Protein AF-A0A434LRA2-F1 (afdb_monomer)

Radius of gyration: 17.93 Å; Cα contacts (8 Å, |Δi|>4): 122; chains: 1; bounding box: 48×44×55 Å

Sequence (120 aa):
MKWARRTTSARDRPSIAAGVIPPLLPTLVDRVPQGPDWLHEIKWDGYRIGVYLDKGKVKILTRNLHDWTDKFPTIVAAVAELDATDAIIDGEAFVADEKGLSHFSSLQRALGRGGRRQDI

Solvent-accessible surface area (backbone atoms only — not comparable to full-atom values): 8088 Å² total; per-residue (Å²): 137,85,82,80,80,81,76,81,54,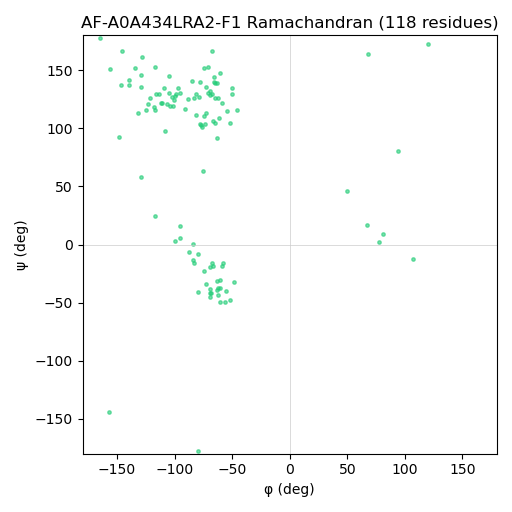88,83,74,55,77,77,66,57,92,88,61,77,83,81,86,76,83,79,90,67,99,64,86,84,80,62,92,93,57,85,90,77,86,85,77,43,57,47,55,30,40,40,37,34,53,82,70,43,71,44,30,25,38,82,86,65,50,80,44,41,89,78,37,58,69,58,46,54,59,58,62,69,46,101,58,58,61,48,79,45,80,47,71,52,60,37,63,49,100,84,67,48,56,37,48,70,53,35,48,58,76,70,42,87,80,82,75,87,81,79,132

Foldseek 3Di:
DDDDPPPDDPVNDDPCPPPHDQDDDDDDDPDDDDDPVDDDDDDAQAWKWKWKAAQLFIWIATNSGDTCCVLCVVVSVVVSPDPDRIDIDIDGDADADPVGHGDHVVNCVSSDPPDDPDDD

Mean predicted aligned error: 9.93 Å

Nearest PDB structures (foldseek):
  1vs0-assembly1_A  TM=8.190E-01  e=1.357E-05  Mycobacterium tuberculosis H37Rv
  6nhx-assembly1_A  TM=8.632E-01  e=5.110E-05  Mycobacterium tuberculosis
  1vs0-assembly2_B  TM=8.131E-01  e=6.176E-05  Mycobacterium tuberculosis H37Rv
  2hiv-assembly1_A  TM=9.155E-01  e=4.106E-04  Saccharolobus solfataricus
  3gde-assembly1_A  TM=8.393E-01  e=5.134E-03  Archaeoglobus fulgidus

Structure (mmCIF, N/CA/C/O backbone):
data_AF-A0A434LRA2-F1
#
_entry.id   AF-A0A434LRA2-F1
#
loop_
_atom_site.group_PDB
_atom_site.id
_atom_site.type_symbol
_atom_site.label_atom_id
_atom_site.label_alt_id
_atom_site.label_comp_id
_atom_site.label_asym_id
_atom_site.label_entity_id
_atom_site.label_seq_id
_atom_site.pdbx_PDB_ins_code
_atom_site.Cartn_x
_atom_site.Cartn_y
_atom_site.Cartn_z
_atom_site.occupancy
_atom_site.B_iso_or_equiv
_atom_site.auth_seq_id
_atom_site.auth_comp_id
_atom_site.auth_asym_id
_atom_site.auth_atom_id
_atom_site.pdbx_PDB_model_num
ATOM 1 N N . MET A 1 1 ? 30.861 -27.944 6.663 1.00 37.94 1 MET A N 1
ATOM 2 C CA . MET A 1 1 ? 29.867 -27.215 7.484 1.00 37.94 1 MET A CA 1
ATOM 3 C C . MET A 1 1 ? 28.500 -27.330 6.823 1.00 37.94 1 MET A C 1
ATOM 5 O O . MET A 1 1 ? 28.314 -26.787 5.743 1.00 37.94 1 MET A O 1
ATOM 9 N N . LYS A 1 2 ? 27.582 -28.119 7.397 1.00 30.31 2 LYS A N 1
ATOM 10 C CA . LYS A 1 2 ? 26.246 -28.368 6.830 1.00 30.31 2 LYS A CA 1
ATOM 11 C C . LYS A 1 2 ? 25.264 -27.336 7.390 1.00 30.31 2 LYS A C 1
ATOM 13 O O . LYS A 1 2 ? 25.031 -27.317 8.592 1.00 30.31 2 LYS A O 1
ATOM 18 N N . TRP A 1 3 ? 24.704 -26.489 6.532 1.00 32.94 3 TRP A N 1
ATOM 19 C CA . TRP A 1 3 ? 23.595 -25.608 6.896 1.00 32.94 3 TRP A CA 1
ATOM 20 C C . TRP A 1 3 ? 22.300 -26.422 6.833 1.00 32.94 3 TRP A C 1
ATOM 22 O O . TRP A 1 3 ? 21.882 -26.854 5.759 1.00 32.94 3 TRP A O 1
ATOM 32 N N . ALA A 1 4 ? 21.684 -26.683 7.985 1.00 37.81 4 ALA A N 1
ATOM 33 C CA . ALA A 1 4 ? 20.382 -27.331 8.044 1.00 37.81 4 ALA A CA 1
ATOM 34 C C . ALA A 1 4 ? 19.302 -26.338 7.584 1.00 37.81 4 ALA A C 1
ATOM 36 O O . ALA A 1 4 ? 19.039 -25.336 8.251 1.00 37.81 4 ALA A O 1
ATOM 37 N N . ARG A 1 5 ? 18.661 -26.615 6.441 1.00 47.91 5 ARG A N 1
ATOM 38 C CA . ARG A 1 5 ? 17.402 -25.961 6.069 1.00 47.91 5 ARG A CA 1
ATOM 39 C C . ARG A 1 5 ? 16.334 -26.410 7.064 1.00 47.91 5 ARG A C 1
ATOM 41 O O . ARG A 1 5 ? 15.870 -27.543 6.994 1.00 47.91 5 ARG A O 1
ATOM 48 N N . ARG A 1 6 ? 15.943 -25.524 7.982 1.00 41.09 6 ARG A N 1
ATOM 49 C CA . ARG A 1 6 ? 14.679 -25.670 8.711 1.00 41.09 6 ARG A CA 1
ATOM 50 C C . ARG A 1 6 ? 13.549 -25.548 7.694 1.00 41.09 6 ARG A C 1
ATOM 52 O O . ARG A 1 6 ? 13.270 -24.460 7.203 1.00 41.09 6 ARG A O 1
ATOM 59 N N . THR A 1 7 ? 12.936 -26.669 7.346 1.00 47.81 7 THR A N 1
ATOM 60 C CA . THR A 1 7 ? 11.650 -26.693 6.653 1.00 47.81 7 THR A CA 1
ATOM 61 C C . THR A 1 7 ? 10.572 -26.392 7.682 1.00 47.81 7 THR A C 1
ATOM 63 O O . THR A 1 7 ? 10.241 -27.251 8.497 1.00 47.81 7 THR A O 1
ATOM 66 N N . THR A 1 8 ? 10.063 -25.164 7.684 1.00 45.91 8 THR A N 1
ATOM 67 C CA . THR A 1 8 ? 8.879 -24.796 8.466 1.00 45.91 8 THR A CA 1
ATOM 68 C C . THR A 1 8 ? 7.717 -25.675 8.006 1.00 45.91 8 THR A C 1
ATOM 70 O O . THR A 1 8 ? 7.409 -25.704 6.811 1.00 45.91 8 THR A O 1
ATOM 73 N N . SER A 1 9 ? 7.114 -26.444 8.915 1.00 47.03 9 SER A N 1
ATOM 74 C CA . SER A 1 9 ? 6.004 -27.327 8.559 1.00 47.03 9 SER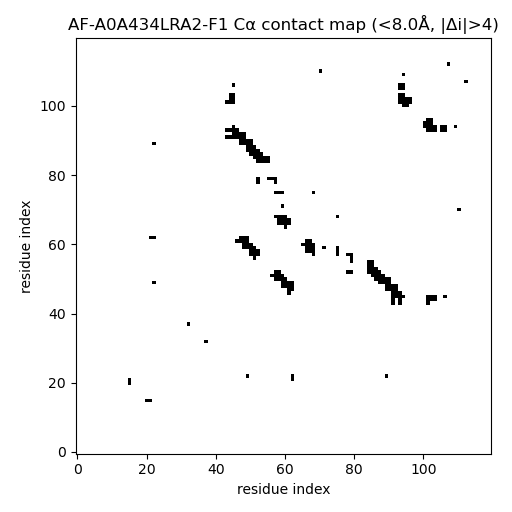 A CA 1
ATOM 75 C C . SER A 1 9 ? 4.755 -26.492 8.259 1.00 47.03 9 SER A C 1
ATOM 77 O O . SER A 1 9 ? 4.578 -25.403 8.806 1.00 47.03 9 SER A O 1
ATOM 79 N N . ALA A 1 10 ? 3.853 -26.996 7.413 1.00 50.47 10 ALA A N 1
ATOM 80 C CA . ALA A 1 10 ? 2.589 -26.317 7.106 1.00 50.47 10 ALA A CA 1
ATOM 81 C C . ALA A 1 10 ? 1.712 -26.051 8.353 1.00 50.47 10 ALA A C 1
ATOM 83 O O . ALA A 1 10 ? 0.812 -25.220 8.286 1.00 50.47 10 ALA A O 1
ATOM 84 N N . ARG A 1 11 ? 1.993 -26.723 9.482 1.00 46.34 11 ARG A N 1
ATOM 85 C CA . ARG A 1 11 ? 1.294 -26.565 10.767 1.00 46.34 11 ARG A CA 1
ATOM 86 C C . ARG A 1 11 ? 1.809 -25.399 11.619 1.00 46.34 11 ARG A C 1
ATOM 88 O O . ARG A 1 11 ? 1.117 -25.010 12.547 1.00 46.34 11 ARG A O 1
ATOM 95 N N . ASP A 1 12 ? 2.967 -24.825 11.288 1.00 45.09 12 ASP A N 1
ATOM 96 C CA . ASP A 1 12 ? 3.566 -23.697 12.026 1.00 45.09 12 ASP A CA 1
ATOM 97 C C . ASP A 1 12 ? 3.224 -22.329 11.411 1.00 45.09 12 ASP A C 1
ATOM 99 O O . ASP A 1 12 ? 3.760 -21.296 11.816 1.00 45.09 12 ASP A O 1
ATOM 103 N N . ARG A 1 13 ? 2.355 -22.298 10.393 1.00 47.06 13 ARG A N 1
ATOM 104 C CA . ARG A 1 13 ? 1.862 -21.042 9.827 1.00 47.06 13 ARG A CA 1
ATOM 105 C C . ARG A 1 13 ? 0.778 -20.491 10.753 1.00 47.06 13 ARG A C 1
ATOM 107 O O . ARG A 1 13 ? -0.173 -21.226 11.024 1.00 47.06 13 ARG A O 1
ATOM 114 N N . PRO A 1 14 ? 0.877 -19.227 11.211 1.00 41.97 14 PRO A N 1
ATOM 115 C CA . PRO A 1 14 ? -0.236 -18.586 11.896 1.00 41.97 14 PRO A CA 1
ATOM 116 C C . PRO A 1 14 ? -1.485 -18.763 11.036 1.00 41.97 14 PRO A C 1
ATOM 118 O O . PRO A 1 14 ? -1.409 -18.592 9.814 1.00 41.97 14 PRO A O 1
ATOM 121 N N . SER A 1 15 ? -2.608 -19.144 11.651 1.00 44.50 15 SER A N 1
ATOM 122 C CA . SER A 1 15 ? -3.875 -19.219 10.934 1.00 44.50 15 SER A CA 1
ATOM 123 C C . SER A 1 15 ? -4.111 -17.857 10.299 1.00 44.50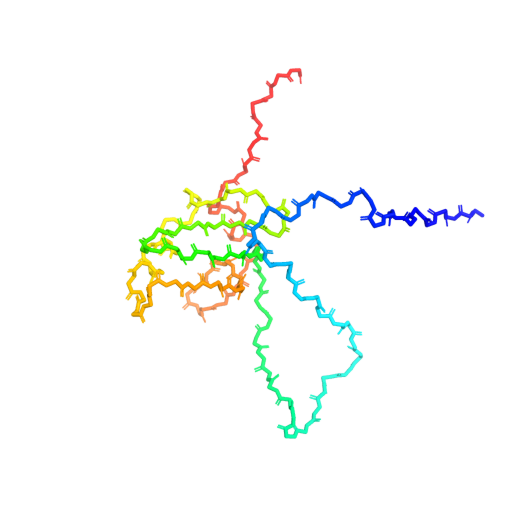 15 SER A C 1
ATOM 125 O O . SER A 1 15 ? -4.241 -16.857 11.007 1.00 44.50 15 SER A O 1
ATOM 127 N N . ILE A 1 16 ? -4.103 -17.821 8.971 1.00 51.88 16 ILE A N 1
ATOM 128 C CA . ILE A 1 16 ? -4.566 -16.689 8.184 1.00 51.88 16 ILE A CA 1
ATOM 129 C C . ILE A 1 16 ? -5.964 -16.383 8.725 1.00 51.88 16 ILE A C 1
ATOM 131 O O . ILE A 1 16 ? -6.871 -17.194 8.543 1.00 51.88 16 ILE A O 1
ATOM 135 N N . ALA A 1 17 ? -6.100 -15.316 9.520 1.00 56.81 17 ALA A N 1
ATOM 136 C CA . ALA A 1 17 ? -7.373 -14.950 10.129 1.00 56.81 17 ALA A CA 1
ATOM 137 C C . ALA A 1 17 ? -8.421 -14.941 9.011 1.00 56.81 17 ALA A C 1
ATOM 139 O O . ALA A 1 17 ? -8.127 -14.420 7.935 1.00 56.81 17 ALA A O 1
ATOM 140 N N . ALA A 1 18 ? -9.558 -15.613 9.212 1.00 59.44 18 ALA A N 1
ATOM 141 C CA . ALA A 1 18 ? -10.511 -15.900 8.142 1.00 59.44 18 ALA A CA 1
ATOM 142 C C . ALA A 1 18 ? -10.766 -14.646 7.279 1.00 59.44 18 ALA A C 1
ATOM 144 O O . ALA A 1 18 ? -11.228 -13.633 7.795 1.00 59.44 18 ALA A O 1
ATOM 145 N N . GLY A 1 19 ? -10.389 -14.705 5.996 1.00 76.75 19 GLY A N 1
ATOM 146 C CA . GLY A 1 19 ? -10.503 -13.591 5.043 1.00 76.75 19 GLY A CA 1
ATOM 147 C C . GLY A 1 19 ? -9.193 -12.889 4.653 1.00 76.75 19 GLY A C 1
ATOM 148 O O . GLY A 1 19 ? -9.180 -12.156 3.671 1.00 76.75 19 GLY A O 1
ATOM 149 N N . VAL A 1 20 ? -8.076 -13.128 5.347 1.00 84.44 20 VAL A N 1
ATOM 150 C CA . VAL A 1 20 ? -6.761 -12.608 4.928 1.00 84.44 20 VAL A CA 1
ATOM 151 C C . VAL A 1 20 ? -6.258 -13.386 3.703 1.00 84.44 20 VAL A C 1
ATOM 153 O O . VAL A 1 20 ? -6.321 -14.611 3.671 1.00 84.44 20 VAL A O 1
ATOM 156 N N . ILE A 1 21 ? -5.726 -12.696 2.692 1.00 87.56 21 ILE A N 1
ATOM 157 C CA . ILE A 1 21 ? -5.132 -13.336 1.507 1.00 87.56 21 ILE A CA 1
ATOM 158 C C . ILE A 1 21 ? -3.604 -13.202 1.592 1.00 87.56 21 ILE A C 1
ATOM 160 O O . ILE A 1 21 ? -3.097 -12.081 1.680 1.00 87.56 21 ILE A O 1
ATOM 164 N N . PRO A 1 22 ? -2.835 -14.310 1.594 1.00 86.19 22 PRO A N 1
ATOM 165 C CA . PRO A 1 22 ? -1.379 -14.235 1.561 1.00 86.19 22 PRO A CA 1
ATOM 166 C C . PRO A 1 22 ? -0.881 -13.584 0.261 1.00 86.19 22 PRO A C 1
ATOM 168 O O . PRO A 1 22 ? -1.382 -13.928 -0.811 1.00 86.19 22 PRO A O 1
ATOM 171 N N . PRO A 1 23 ? 0.146 -12.719 0.318 1.00 88.94 23 PRO A N 1
ATOM 172 C CA . PRO A 1 23 ? 0.672 -12.075 -0.877 1.00 88.94 23 PRO A CA 1
ATOM 173 C C . PRO A 1 23 ? 1.325 -13.086 -1.822 1.00 88.94 23 PRO A C 1
ATOM 175 O O . PRO A 1 23 ? 2.089 -13.961 -1.393 1.00 88.94 23 PRO A O 1
ATOM 178 N N . LEU A 1 24 ? 1.095 -12.912 -3.123 1.00 92.00 24 LEU A N 1
ATOM 179 C CA . LEU A 1 24 ? 1.806 -13.657 -4.160 1.00 92.00 24 LEU A CA 1
ATOM 180 C C . LEU A 1 24 ? 3.264 -13.191 -4.237 1.00 92.00 24 LEU A C 1
ATOM 182 O O . LEU A 1 24 ? 3.554 -11.994 -4.301 1.00 92.00 24 LEU A O 1
ATOM 186 N N . LEU A 1 25 ? 4.203 -14.135 -4.221 1.00 91.38 25 LEU A N 1
ATOM 187 C CA . LEU A 1 25 ? 5.629 -13.820 -4.249 1.00 91.38 25 LEU A CA 1
ATOM 188 C C . LEU A 1 25 ? 6.163 -13.876 -5.682 1.00 91.38 25 LEU A C 1
ATOM 190 O O . LEU A 1 25 ? 5.939 -14.880 -6.362 1.00 91.38 25 LEU A O 1
ATOM 194 N N . PRO A 1 26 ? 6.891 -12.840 -6.136 1.00 91.44 26 PRO A N 1
ATOM 195 C CA . PRO A 1 26 ? 7.510 -12.871 -7.449 1.00 91.44 26 PRO A CA 1
ATOM 196 C C . PRO A 1 26 ? 8.593 -13.951 -7.494 1.00 91.44 26 PRO A C 1
ATOM 198 O O . PRO A 1 26 ? 9.318 -14.174 -6.520 1.00 91.44 26 PRO A O 1
ATOM 201 N N . THR A 1 27 ? 8.718 -14.604 -8.647 1.00 93.12 27 THR A N 1
ATOM 202 C CA . THR A 1 27 ? 9.835 -15.512 -8.924 1.00 93.12 27 THR A CA 1
ATOM 203 C C . THR A 1 27 ? 10.978 -14.702 -9.519 1.00 93.12 27 THR A C 1
ATOM 205 O O . THR A 1 27 ? 10.783 -13.994 -10.505 1.00 93.12 27 THR A O 1
ATOM 208 N N . LEU A 1 28 ? 12.165 -14.787 -8.917 1.00 94.25 28 LEU A N 1
ATOM 209 C CA . LEU A 1 28 ? 13.357 -14.136 -9.456 1.00 94.25 28 LEU A CA 1
ATOM 210 C C . LEU A 1 28 ? 13.788 -14.844 -10.746 1.00 94.25 28 LEU A C 1
ATOM 212 O O . LEU A 1 28 ? 13.945 -16.064 -10.758 1.00 94.25 28 LEU A O 1
ATOM 216 N N . VAL A 1 29 ? 13.983 -14.069 -11.810 1.00 95.19 29 VAL A N 1
ATOM 217 C CA . VAL A 1 29 ? 14.394 -14.546 -13.135 1.00 95.19 29 VAL A CA 1
ATOM 218 C C . VAL A 1 29 ? 15.510 -13.663 -13.687 1.00 95.19 29 VAL A C 1
ATOM 220 O O . VAL A 1 29 ? 15.572 -12.476 -13.373 1.00 95.19 29 VAL A O 1
ATOM 223 N N . ASP A 1 30 ? 16.367 -14.228 -14.539 1.00 96.75 30 ASP A N 1
ATOM 224 C CA . ASP A 1 30 ? 17.511 -13.504 -15.117 1.00 96.75 30 ASP A CA 1
ATOM 225 C C . ASP A 1 30 ? 17.106 -12.496 -16.203 1.00 96.75 30 ASP A C 1
ATOM 227 O O . ASP A 1 30 ? 17.852 -11.569 -16.515 1.00 96.75 30 ASP A O 1
ATOM 231 N N . ARG A 1 31 ? 15.936 -12.689 -16.825 1.00 95.31 31 ARG A N 1
ATOM 232 C CA . ARG A 1 31 ? 15.416 -11.830 -17.895 1.00 95.31 31 ARG A CA 1
ATOM 233 C C . ARG A 1 31 ? 13.923 -11.600 -17.729 1.00 95.31 31 ARG A C 1
ATOM 235 O O . ARG A 1 31 ? 13.190 -12.525 -17.389 1.00 95.31 31 ARG A O 1
ATOM 242 N N . VAL A 1 32 ? 13.489 -10.375 -18.022 1.00 93.31 32 VAL A N 1
ATOM 243 C CA . VAL A 1 32 ? 12.074 -9.988 -17.987 1.00 93.31 32 VAL A CA 1
ATOM 244 C C . VAL A 1 32 ? 11.293 -10.820 -19.018 1.00 93.31 32 VAL A C 1
ATOM 246 O O . VAL A 1 32 ? 11.691 -10.837 -20.188 1.00 93.31 32 VAL A O 1
ATOM 249 N N . PRO A 1 33 ? 10.209 -11.512 -18.618 1.00 94.62 33 PRO A N 1
ATOM 250 C CA . PRO A 1 33 ? 9.350 -12.238 -19.547 1.00 94.62 33 PRO A CA 1
ATOM 251 C C . PRO A 1 33 ? 8.707 -11.310 -20.585 1.00 94.62 33 PRO A C 1
ATOM 253 O O . PRO A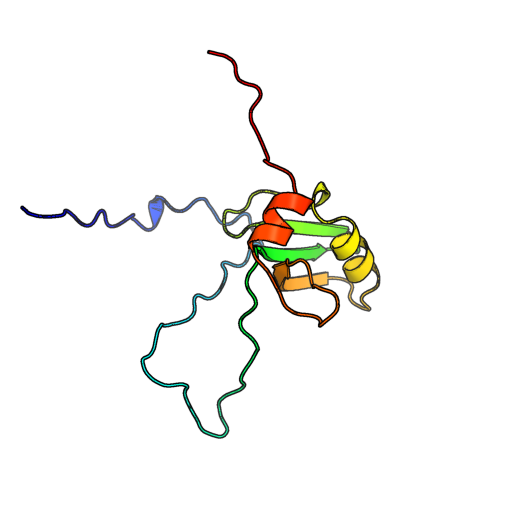 1 33 ? 8.411 -10.150 -20.296 1.00 94.62 33 PRO A O 1
ATOM 256 N N . GLN A 1 34 ? 8.492 -11.828 -21.793 1.00 95.56 34 GLN A N 1
ATOM 257 C CA . GLN A 1 34 ? 7.931 -11.091 -22.928 1.00 95.56 34 GLN A CA 1
ATOM 258 C C . GLN A 1 34 ? 6.757 -11.859 -23.541 1.00 95.56 34 GLN A C 1
ATOM 260 O O . GLN A 1 34 ? 6.649 -13.072 -23.364 1.00 95.56 34 GLN A O 1
ATOM 265 N N . GLY A 1 35 ? 5.921 -11.158 -24.308 1.00 96.69 35 GLY A N 1
ATOM 266 C CA . GLY A 1 35 ? 4.782 -11.731 -25.026 1.00 96.69 35 GLY A CA 1
ATOM 267 C C . GLY A 1 35 ? 3.444 -11.120 -24.602 1.00 96.69 35 GLY A C 1
ATOM 268 O O . GLY A 1 35 ? 3.406 -10.336 -23.656 1.00 96.69 35 GLY A O 1
ATOM 269 N N . PRO A 1 36 ? 2.352 -11.466 -25.303 1.00 97.06 36 PRO A N 1
ATOM 270 C CA . PRO A 1 36 ? 1.031 -10.872 -25.082 1.00 97.06 36 PRO A CA 1
ATOM 271 C C . PRO A 1 36 ? 0.396 -11.262 -23.739 1.00 97.06 36 PRO A C 1
ATOM 273 O O . PRO A 1 36 ? -0.493 -10.561 -23.269 1.00 97.06 36 PRO A O 1
ATOM 276 N N . ASP A 1 37 ? 0.866 -12.341 -23.111 1.00 97.06 37 ASP A N 1
ATOM 277 C CA . ASP A 1 37 ? 0.346 -12.830 -21.827 1.00 97.06 37 ASP A CA 1
ATOM 278 C C . ASP A 1 37 ? 0.965 -12.121 -20.609 1.00 97.06 37 ASP A C 1
ATOM 280 O O . ASP A 1 37 ? 0.653 -12.458 -19.466 1.00 97.06 37 ASP A O 1
ATOM 284 N N . TRP A 1 38 ? 1.873 -11.165 -20.832 1.00 95.94 38 TRP A N 1
ATOM 285 C CA . TRP A 1 38 ? 2.610 -10.483 -19.773 1.00 95.94 38 TRP A CA 1
ATOM 286 C C . TRP A 1 38 ? 2.238 -9.007 -19.686 1.00 95.94 38 TRP A C 1
ATOM 288 O O . TRP A 1 38 ? 2.323 -8.267 -20.664 1.00 95.94 38 TRP A O 1
ATOM 298 N N . LEU A 1 39 ? 1.907 -8.578 -18.471 1.00 96.62 39 LEU A N 1
ATOM 299 C CA . LEU A 1 39 ? 1.852 -7.174 -18.077 1.00 96.62 39 LEU A CA 1
ATOM 300 C C . LEU A 1 39 ? 3.076 -6.857 -17.211 1.00 96.62 39 LEU A C 1
ATOM 302 O O . LEU A 1 39 ? 3.532 -7.701 -16.434 1.00 96.62 39 LEU A O 1
ATOM 306 N N . HIS A 1 40 ? 3.606 -5.640 -17.340 1.00 94.62 40 HIS A N 1
ATOM 307 C CA . HIS A 1 40 ? 4.758 -5.171 -16.570 1.00 94.62 40 HIS A CA 1
ATOM 308 C C . HIS A 1 40 ? 4.355 -4.005 -15.677 1.00 94.62 40 HIS A C 1
ATOM 310 O O . HIS A 1 40 ? 3.797 -3.016 -16.144 1.00 94.62 40 HIS A O 1
ATOM 316 N N . GLU A 1 41 ? 4.699 -4.110 -14.399 1.00 93.81 41 GLU A N 1
ATOM 317 C CA . GLU A 1 41 ? 4.492 -3.061 -13.405 1.00 93.81 41 GLU A CA 1
ATOM 318 C C . GLU A 1 41 ? 5.835 -2.577 -12.854 1.00 93.81 41 GLU A C 1
ATOM 320 O O . GLU A 1 41 ? 6.827 -3.316 -12.824 1.00 93.81 41 GLU A O 1
ATOM 325 N N . ILE A 1 42 ? 5.874 -1.321 -12.404 1.00 91.31 42 ILE A N 1
ATOM 326 C CA . ILE A 1 42 ? 7.044 -0.775 -11.716 1.00 91.31 42 ILE A CA 1
ATOM 327 C C . ILE A 1 42 ? 7.191 -1.493 -10.376 1.00 91.31 42 ILE A C 1
ATOM 329 O O . ILE A 1 42 ? 6.264 -1.544 -9.569 1.00 91.31 42 ILE A O 1
ATOM 333 N N . LYS A 1 43 ? 8.395 -1.996 -10.103 1.00 91.00 43 LYS A N 1
ATOM 334 C CA . LYS A 1 43 ? 8.738 -2.473 -8.768 1.00 91.00 43 LYS A CA 1
ATOM 335 C C . LYS A 1 43 ? 9.034 -1.273 -7.865 1.00 91.00 43 LYS A C 1
ATOM 337 O O . LYS A 1 43 ? 10.126 -0.714 -7.921 1.00 91.00 43 LYS A O 1
ATOM 342 N N . TRP A 1 44 ? 8.088 -0.928 -7.002 1.00 93.25 44 TRP A N 1
ATOM 343 C CA . TRP A 1 44 ? 8.290 0.069 -5.952 1.00 93.25 44 TRP A CA 1
ATOM 344 C C . TRP A 1 44 ? 9.149 -0.484 -4.800 1.00 93.25 44 TRP A C 1
ATOM 346 O O . TRP A 1 44 ? 9.169 -1.692 -4.538 1.00 93.25 44 TRP A O 1
ATOM 356 N N . ASP A 1 45 ? 9.875 0.404 -4.118 1.00 89.94 45 ASP A N 1
ATOM 357 C CA . ASP A 1 45 ? 10.658 0.087 -2.919 1.00 89.94 45 ASP A CA 1
ATOM 358 C C . ASP A 1 45 ? 9.993 0.690 -1.670 1.00 89.94 45 ASP A C 1
ATOM 360 O O . ASP A 1 45 ? 10.177 1.871 -1.354 1.00 89.94 45 ASP A O 1
ATOM 364 N N . GLY A 1 46 ? 9.230 -0.125 -0.937 1.00 93.62 46 GLY A N 1
ATOM 365 C CA . GLY A 1 46 ? 8.473 0.306 0.234 1.00 93.62 46 GLY A CA 1
ATOM 366 C C . GLY A 1 46 ? 8.153 -0.828 1.211 1.00 93.62 46 GLY A C 1
ATOM 367 O O . GLY A 1 46 ? 8.974 -1.715 1.465 1.00 93.62 46 GLY A O 1
ATOM 368 N N . TYR A 1 47 ? 6.970 -0.758 1.822 1.00 94.56 47 TYR A N 1
ATOM 369 C CA . TYR A 1 47 ? 6.405 -1.852 2.604 1.00 94.56 47 TYR A CA 1
ATOM 370 C C . TYR A 1 47 ? 5.184 -2.427 1.898 1.00 94.56 47 TYR A C 1
ATOM 372 O O . TYR A 1 47 ? 4.184 -1.731 1.724 1.00 94.56 47 TYR A O 1
ATOM 380 N N . ARG A 1 48 ? 5.234 -3.725 1.590 1.00 94.75 48 ARG A N 1
ATOM 381 C CA . ARG A 1 48 ? 4.063 -4.450 1.099 1.00 94.75 48 ARG A CA 1
ATOM 382 C C . ARG A 1 48 ? 2.974 -4.514 2.160 1.00 94.75 48 ARG A C 1
ATOM 384 O O . ARG A 1 48 ? 3.214 -4.984 3.283 1.00 94.75 48 ARG A O 1
ATOM 391 N N . ILE A 1 49 ? 1.784 -4.077 1.778 1.00 96.44 49 ILE A N 1
ATOM 392 C CA . ILE A 1 49 ? 0.593 -4.031 2.615 1.00 96.44 49 ILE A CA 1
ATOM 393 C C . ILE A 1 49 ? -0.587 -4.694 1.901 1.00 96.44 49 ILE A C 1
ATOM 395 O O . ILE A 1 49 ? -0.725 -4.613 0.685 1.00 96.44 49 ILE A O 1
ATOM 399 N N . GLY A 1 50 ? -1.445 -5.344 2.680 1.00 96.75 50 GLY A N 1
ATOM 400 C CA . GLY A 1 50 ? -2.790 -5.713 2.263 1.00 96.75 50 GLY A CA 1
ATOM 401 C C . GLY A 1 50 ? -3.780 -4.709 2.840 1.00 96.75 50 GLY A C 1
ATOM 402 O O . GLY A 1 50 ? -3.811 -4.511 4.058 1.00 96.75 50 GLY A O 1
ATOM 403 N N . VAL A 1 51 ? -4.578 -4.086 1.984 1.00 97.12 51 VAL A N 1
ATOM 404 C CA . VAL A 1 51 ? -5.661 -3.180 2.361 1.00 97.12 51 VAL A CA 1
ATOM 405 C C . VAL A 1 51 ? -6.980 -3.926 2.233 1.00 97.12 51 VAL A C 1
ATOM 407 O O . VAL A 1 51 ? -7.283 -4.492 1.187 1.00 97.12 51 VAL A O 1
ATOM 410 N N . TYR A 1 52 ? -7.759 -3.920 3.303 1.00 95.50 52 TYR A N 1
ATOM 411 C CA . TYR A 1 52 ? -9.045 -4.591 3.403 1.00 95.50 52 TYR A CA 1
ATOM 412 C C . TYR A 1 52 ? -10.109 -3.526 3.625 1.00 95.50 52 TYR A C 1
ATOM 414 O O . TYR A 1 52 ? -10.081 -2.835 4.642 1.00 95.50 52 TYR A O 1
ATOM 422 N N . LEU A 1 53 ? -11.017 -3.389 2.669 1.00 94.75 53 LEU A N 1
ATOM 423 C CA . LEU A 1 53 ? -12.234 -2.603 2.777 1.00 94.75 53 LEU A CA 1
ATOM 424 C C . LEU A 1 53 ? -13.382 -3.583 3.038 1.00 94.75 53 LEU A C 1
ATOM 426 O O . LEU A 1 53 ? -13.611 -4.476 2.229 1.00 94.75 53 LEU A O 1
ATOM 430 N N . ASP A 1 54 ? -14.059 -3.443 4.173 1.00 92.50 54 ASP A N 1
ATOM 431 C CA . ASP A 1 54 ? -15.245 -4.230 4.540 1.00 92.50 54 ASP A CA 1
ATOM 432 C C . ASP A 1 54 ? -16.325 -3.265 5.020 1.00 92.50 54 ASP A C 1
ATOM 434 O O . ASP A 1 54 ? -16.161 -2.595 6.047 1.00 92.50 54 ASP A O 1
ATOM 438 N N . LYS A 1 55 ? -17.415 -3.148 4.259 1.00 89.19 55 LYS A N 1
ATOM 439 C CA . LYS A 1 55 ? -18.560 -2.272 4.565 1.00 89.19 55 LYS A CA 1
ATOM 440 C C . LYS A 1 55 ? -18.137 -0.840 4.909 1.00 89.19 55 LYS A C 1
ATOM 442 O O . LYS A 1 55 ? -18.577 -0.273 5.914 1.00 89.19 55 LYS A O 1
ATOM 447 N N . GLY A 1 56 ? -17.237 -0.272 4.109 1.00 83.56 56 GLY A N 1
ATOM 448 C CA . GLY A 1 56 ? -16.723 1.089 4.303 1.00 83.56 56 GLY A CA 1
ATOM 449 C C . GLY A 1 56 ? -15.663 1.241 5.404 1.00 83.56 56 GLY A C 1
ATOM 450 O O . GLY A 1 56 ? -15.208 2.354 5.660 1.00 83.56 56 GLY A O 1
ATOM 451 N N . LYS A 1 57 ? -15.249 0.158 6.076 1.00 90.62 57 LYS A N 1
ATOM 452 C CA . LYS A 1 57 ? -14.167 0.184 7.070 1.00 90.62 57 LYS A CA 1
ATOM 453 C C . LYS A 1 57 ? -12.872 -0.307 6.451 1.00 90.62 57 LYS A C 1
ATOM 455 O O . LYS A 1 57 ? -12.826 -1.402 5.898 1.00 90.62 57 LYS A O 1
ATOM 460 N N . VAL A 1 58 ? -11.815 0.484 6.602 1.00 95.81 58 VAL A N 1
ATOM 461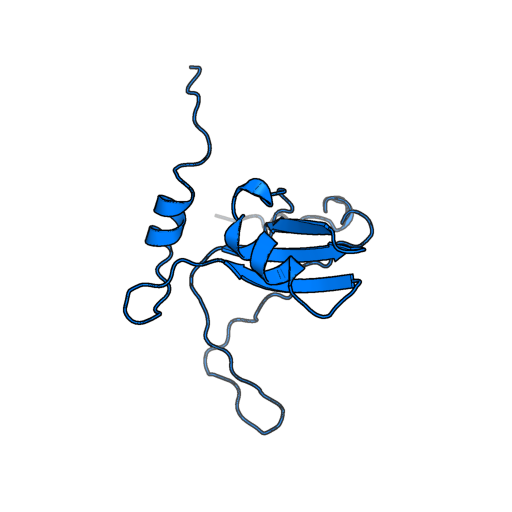 C CA . VAL A 1 58 ? -10.486 0.152 6.088 1.00 95.81 58 VAL A CA 1
ATOM 462 C C . VAL A 1 58 ? -9.629 -0.456 7.191 1.00 95.81 58 VAL A C 1
ATOM 464 O O . VAL A 1 58 ? -9.556 0.074 8.299 1.00 95.81 58 VAL A O 1
ATOM 467 N N . LYS A 1 59 ? -8.934 -1.542 6.862 1.00 95.75 59 LYS A N 1
ATOM 468 C CA . LYS A 1 59 ? -7.872 -2.140 7.669 1.00 95.75 59 LYS A CA 1
ATOM 469 C C . LYS A 1 59 ? -6.636 -2.358 6.811 1.00 95.75 59 LYS A C 1
ATOM 471 O O . LYS A 1 59 ? -6.737 -2.875 5.702 1.00 95.75 59 LYS A O 1
ATOM 476 N N . ILE A 1 60 ? -5.463 -2.008 7.329 1.00 96.69 60 ILE A N 1
ATOM 477 C CA . ILE A 1 60 ? -4.191 -2.177 6.622 1.00 96.69 60 ILE A CA 1
ATOM 478 C C . ILE A 1 60 ? -3.305 -3.136 7.405 1.00 96.69 60 ILE A C 1
ATOM 480 O O . ILE A 1 60 ? -2.914 -2.870 8.542 1.00 96.69 60 ILE A O 1
ATOM 484 N N . LEU A 1 61 ? -2.966 -4.258 6.777 1.00 94.88 61 LEU A N 1
ATOM 485 C CA . LEU A 1 61 ? -2.090 -5.276 7.339 1.00 94.88 61 LEU A CA 1
ATOM 486 C C . LEU A 1 61 ? -0.748 -5.274 6.614 1.00 94.88 61 LEU A C 1
ATOM 488 O O . LEU A 1 61 ? -0.685 -5.286 5.389 1.00 94.88 61 LEU A O 1
ATOM 492 N N . THR A 1 62 ? 0.347 -5.326 7.366 1.00 93.19 62 THR A N 1
ATOM 493 C CA . THR A 1 62 ? 1.671 -5.602 6.786 1.00 93.19 62 THR A CA 1
ATOM 494 C C . THR A 1 62 ? 1.750 -7.035 6.254 1.00 93.19 62 THR A C 1
ATOM 496 O O . THR A 1 62 ? 0.955 -7.896 6.634 1.00 93.19 62 THR A O 1
ATOM 499 N N . ARG A 1 63 ? 2.784 -7.349 5.462 1.00 89.69 63 ARG A N 1
ATOM 500 C CA . ARG A 1 63 ? 3.101 -8.731 5.041 1.00 89.69 63 ARG A CA 1
ATOM 501 C C . ARG A 1 63 ? 3.110 -9.761 6.185 1.00 89.69 63 ARG A C 1
ATOM 503 O O . ARG A 1 63 ? 2.769 -10.917 5.957 1.00 89.69 63 ARG A O 1
ATOM 510 N N . ASN A 1 64 ? 3.501 -9.351 7.395 1.00 88.94 64 ASN A N 1
ATOM 511 C CA . ASN A 1 64 ? 3.544 -10.209 8.587 1.00 88.94 64 ASN A CA 1
ATOM 512 C C . ASN A 1 64 ? 2.276 -10.095 9.455 1.00 88.94 64 ASN A C 1
ATOM 514 O O . ASN A 1 64 ? 2.284 -10.516 10.607 1.00 88.94 64 ASN A O 1
ATOM 518 N N . LEU A 1 65 ? 1.199 -9.529 8.906 1.00 90.38 65 LEU A N 1
ATOM 519 C CA . LEU A 1 65 ? -0.128 -9.396 9.514 1.00 90.38 65 LEU A CA 1
ATOM 520 C C . LEU A 1 65 ? -0.212 -8.465 10.732 1.00 90.38 65 LEU A C 1
ATOM 522 O O . LEU A 1 65 ? -1.204 -8.490 11.455 1.00 90.38 65 LEU A O 1
ATOM 526 N N . HIS A 1 66 ? 0.783 -7.598 10.942 1.00 91.38 66 HIS A N 1
ATOM 527 C CA . HIS A 1 66 ? 0.629 -6.489 11.887 1.00 91.38 66 HIS A CA 1
ATOM 528 C C . HIS A 1 66 ? -0.372 -5.471 11.345 1.00 91.38 66 HIS A C 1
ATOM 530 O O . HIS A 1 66 ? -0.237 -5.049 10.194 1.00 91.38 66 HIS A O 1
ATOM 536 N N . ASP A 1 67 ? -1.317 -5.063 12.188 1.00 93.69 67 ASP A N 1
ATOM 537 C CA . ASP A 1 67 ? -2.257 -3.986 11.893 1.00 93.69 67 ASP A CA 1
ATOM 538 C C . ASP A 1 67 ? -1.551 -2.632 11.980 1.00 93.69 67 ASP A C 1
ATOM 540 O O . ASP A 1 67 ? -1.124 -2.207 13.055 1.00 93.69 67 ASP A O 1
ATOM 544 N N . TRP A 1 68 ? -1.382 -1.994 10.826 1.00 95.56 68 TRP A N 1
ATOM 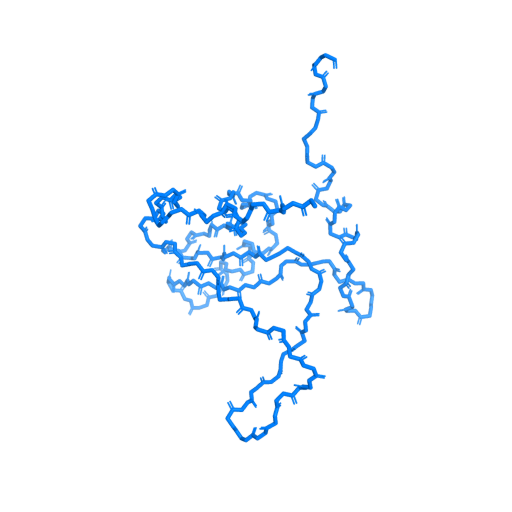545 C CA . TRP A 1 68 ? -0.740 -0.692 10.659 1.00 95.56 68 TRP A CA 1
ATOM 546 C C . TRP A 1 68 ? -1.724 0.349 10.114 1.00 95.56 68 TRP A C 1
ATOM 548 O O . TRP A 1 68 ? -1.302 1.338 9.523 1.00 95.56 68 TRP A O 1
ATOM 558 N N . THR A 1 69 ? -3.028 0.163 10.330 1.00 96.00 69 THR A N 1
ATOM 559 C CA . THR A 1 69 ? -4.068 1.098 9.867 1.00 96.00 69 THR A CA 1
ATOM 560 C C . THR A 1 69 ? -3.770 2.537 10.309 1.00 96.00 69 THR A C 1
ATOM 562 O O . THR A 1 69 ? -3.691 3.435 9.473 1.00 96.00 69 THR A O 1
ATOM 565 N N . ASP A 1 70 ? -3.433 2.740 11.586 1.00 95.50 70 ASP A N 1
ATOM 566 C CA . ASP A 1 70 ? -3.112 4.066 12.147 1.00 95.50 70 ASP A CA 1
ATOM 567 C C . ASP A 1 70 ? -1.810 4.679 11.603 1.00 95.50 70 ASP A C 1
ATOM 569 O O . ASP A 1 70 ? -1.548 5.871 11.772 1.00 95.50 70 ASP A O 1
ATOM 573 N N . LYS A 1 71 ? -0.951 3.872 10.969 1.00 94.31 71 LYS A N 1
ATOM 574 C CA . LYS A 1 71 ? 0.309 4.335 10.373 1.00 94.31 71 LYS A CA 1
ATOM 575 C C . LYS A 1 71 ? 0.123 4.917 8.975 1.00 94.31 71 LYS A C 1
ATOM 577 O O . LYS A 1 71 ? 1.019 5.615 8.507 1.00 94.31 71 LYS A O 1
ATOM 582 N N . PHE A 1 72 ? -1.013 4.660 8.327 1.00 95.88 72 PHE A N 1
ATOM 583 C CA . PHE A 1 72 ? -1.280 5.085 6.953 1.00 95.88 72 PHE A CA 1
ATOM 584 C C . PHE A 1 72 ? -2.623 5.822 6.813 1.00 95.88 72 PHE A C 1
ATOM 586 O O . PHE A 1 72 ? -3.462 5.420 6.002 1.00 95.88 72 PHE A O 1
ATOM 593 N N . PRO A 1 73 ? -2.842 6.930 7.548 1.00 95.50 73 PRO A N 1
ATOM 594 C CA . PRO A 1 73 ? -4.116 7.652 7.520 1.00 95.50 73 PRO A CA 1
ATOM 595 C C . PRO A 1 73 ? -4.479 8.185 6.125 1.00 95.50 73 PRO A C 1
ATOM 597 O O . PRO A 1 73 ? -5.653 8.239 5.774 1.00 95.50 73 PRO A O 1
ATOM 600 N N . THR A 1 74 ? -3.485 8.529 5.300 1.00 95.69 74 THR A N 1
ATOM 601 C CA . THR A 1 74 ? -3.704 8.986 3.918 1.00 95.69 74 THR A CA 1
ATOM 602 C C . THR A 1 74 ? -4.204 7.868 3.003 1.00 95.69 74 THR A C 1
ATOM 604 O O . THR A 1 74 ? -5.078 8.107 2.177 1.00 95.69 74 THR A O 1
ATOM 607 N N . ILE A 1 75 ? -3.697 6.642 3.174 1.00 96.88 75 ILE A N 1
ATOM 608 C CA . ILE A 1 75 ? -4.167 5.465 2.428 1.00 96.88 75 ILE A CA 1
ATOM 609 C C . ILE A 1 75 ? -5.581 5.098 2.881 1.00 96.88 75 ILE A C 1
ATOM 611 O O . ILE A 1 75 ? -6.430 4.816 2.045 1.00 96.88 75 ILE A O 1
ATOM 615 N N . VAL A 1 76 ? -5.855 5.153 4.189 1.00 97.19 76 VAL A N 1
ATOM 616 C CA . VAL A 1 76 ? -7.201 4.923 4.739 1.00 97.19 76 VAL A CA 1
ATOM 617 C C . VAL A 1 76 ? -8.222 5.872 4.115 1.00 97.19 76 VAL A C 1
ATOM 619 O O . VAL A 1 76 ? -9.254 5.408 3.639 1.00 97.19 76 VAL A O 1
ATOM 622 N N . ALA A 1 77 ? -7.921 7.173 4.075 1.00 96.25 77 ALA A N 1
ATOM 623 C CA . ALA A 1 77 ? -8.799 8.168 3.465 1.00 96.25 77 ALA A CA 1
ATOM 624 C C . ALA A 1 77 ? -9.041 7.885 1.974 1.00 96.25 77 ALA A C 1
ATOM 626 O O . ALA A 1 77 ? -10.190 7.805 1.557 1.00 96.25 77 ALA A O 1
ATOM 627 N N . ALA A 1 78 ? -7.981 7.642 1.197 1.00 96.56 78 ALA A N 1
ATOM 628 C CA . ALA A 1 78 ? -8.103 7.373 -0.236 1.00 96.56 78 ALA A CA 1
ATOM 629 C C . ALA A 1 78 ? -8.904 6.094 -0.544 1.00 96.56 78 ALA A C 1
ATOM 631 O O . ALA A 1 78 ? -9.673 6.047 -1.497 1.00 96.56 78 ALA A O 1
ATOM 632 N N . VAL A 1 79 ? -8.745 5.044 0.265 1.00 96.50 79 VAL A N 1
ATOM 633 C CA . VAL A 1 79 ? -9.471 3.777 0.079 1.00 96.50 79 VAL A CA 1
ATOM 634 C C . VAL A 1 79 ? -10.944 3.924 0.455 1.00 96.50 79 VAL A C 1
ATOM 636 O O . VAL A 1 79 ? -11.793 3.309 -0.183 1.00 96.50 79 VAL A O 1
ATOM 639 N N . ALA A 1 80 ? -11.262 4.747 1.457 1.00 91.50 80 ALA A N 1
ATOM 640 C CA . ALA A 1 80 ? -12.642 5.029 1.847 1.00 91.50 80 ALA A CA 1
ATOM 641 C C . ALA A 1 80 ? -13.435 5.801 0.772 1.00 91.50 80 ALA A C 1
ATOM 643 O O . ALA A 1 80 ? -14.662 5.791 0.809 1.00 91.50 80 ALA A O 1
ATOM 644 N N . GLU A 1 81 ? -12.752 6.450 -0.176 1.00 94.06 81 GLU A N 1
ATOM 645 C CA . GLU A 1 81 ? -13.359 7.151 -1.317 1.00 94.06 81 GLU A CA 1
ATOM 646 C C . GLU A 1 81 ? -13.603 6.245 -2.536 1.00 94.06 81 GLU A C 1
ATOM 648 O O . GLU A 1 81 ? -14.207 6.686 -3.515 1.00 94.06 81 GLU A O 1
ATOM 653 N N . LEU A 1 82 ? -13.143 4.989 -2.511 1.00 94.62 82 LEU A N 1
ATOM 654 C CA . LEU A 1 82 ? -13.386 4.053 -3.607 1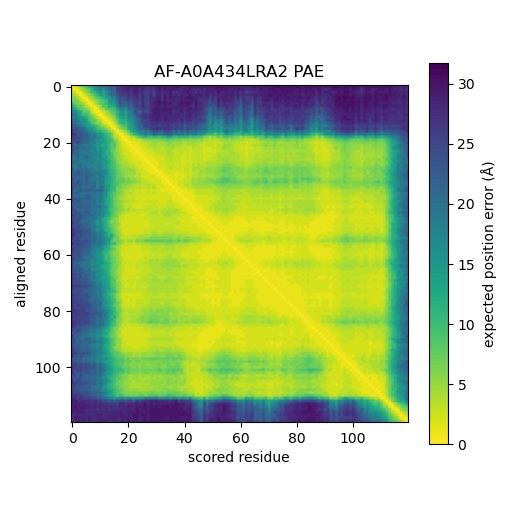.00 94.62 82 LEU A CA 1
ATOM 655 C C . LEU A 1 82 ? -14.881 3.740 -3.731 1.00 94.62 82 LEU A C 1
ATOM 657 O O . LEU A 1 82 ? -15.557 3.480 -2.736 1.00 94.62 82 LEU A O 1
ATOM 661 N N . ASP A 1 83 ? -15.374 3.671 -4.970 1.00 94.75 83 ASP A N 1
ATOM 662 C CA . ASP A 1 83 ? -16.731 3.205 -5.287 1.00 94.75 83 ASP A CA 1
ATOM 663 C C . ASP A 1 83 ? -16.819 1.671 -5.177 1.00 94.75 83 ASP A C 1
ATOM 665 O O . ASP A 1 83 ? -16.978 0.937 -6.153 1.00 94.75 83 ASP A O 1
ATOM 669 N N . ALA A 1 84 ? -16.601 1.169 -3.963 1.00 92.25 84 ALA A N 1
ATOM 670 C CA . ALA A 1 84 ? -16.633 -0.241 -3.614 1.00 92.25 84 ALA A CA 1
ATOM 671 C C . ALA A 1 84 ? -17.168 -0.409 -2.188 1.00 92.25 84 ALA A C 1
ATOM 673 O O . ALA A 1 84 ? -16.795 0.320 -1.273 1.00 92.25 84 ALA A O 1
ATOM 674 N N . THR A 1 85 ? -18.036 -1.400 -1.978 1.00 88.31 85 THR A N 1
ATOM 675 C CA . THR A 1 85 ? -18.500 -1.747 -0.621 1.00 88.31 85 THR A CA 1
ATOM 676 C C . THR A 1 85 ? -17.461 -2.586 0.118 1.00 88.31 85 THR A C 1
ATOM 678 O O . THR A 1 85 ? -17.198 -2.337 1.295 1.00 88.31 85 THR A O 1
ATOM 681 N N . ASP A 1 86 ? -16.850 -3.534 -0.597 1.00 93.12 86 ASP A N 1
ATOM 682 C CA . ASP A 1 86 ? -15.866 -4.477 -0.078 1.00 93.12 86 ASP A CA 1
ATOM 683 C C . ASP A 1 86 ? -14.739 -4.669 -1.103 1.00 93.12 86 ASP A C 1
ATOM 685 O O . ASP A 1 86 ? -14.995 -4.798 -2.303 1.00 93.12 86 ASP A O 1
ATOM 689 N N . ALA A 1 87 ? -13.488 -4.698 -0.645 1.00 94.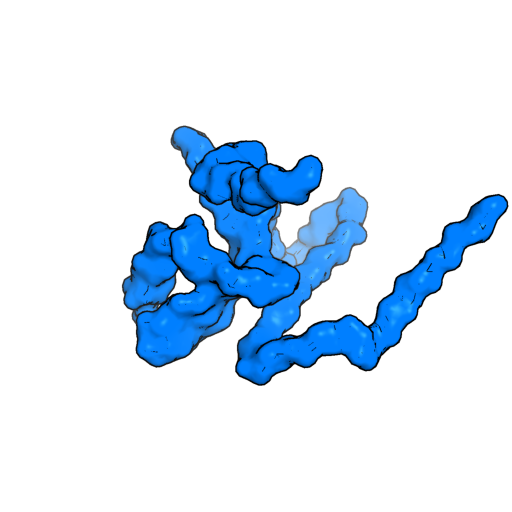06 87 ALA A N 1
ATOM 690 C CA . ALA A 1 87 ? -12.321 -4.926 -1.493 1.00 94.06 87 ALA A CA 1
ATOM 691 C C . ALA A 1 87 ? -11.133 -5.480 -0.694 1.00 94.06 87 ALA A C 1
ATOM 693 O O . ALA A 1 87 ? -10.949 -5.170 0.483 1.00 94.06 87 ALA A O 1
ATOM 694 N N . ILE A 1 88 ? -10.280 -6.260 -1.362 1.00 94.75 88 ILE A N 1
ATOM 695 C CA . ILE A 1 88 ? -8.955 -6.638 -0.858 1.00 94.75 88 ILE A CA 1
ATOM 696 C C . ILE A 1 88 ? -7.936 -6.198 -1.903 1.00 94.75 88 ILE A C 1
ATOM 698 O O . ILE A 1 88 ? -8.003 -6.630 -3.053 1.00 94.75 88 ILE A O 1
ATOM 702 N N . ILE A 1 89 ? -7.004 -5.338 -1.504 1.00 95.62 89 ILE A N 1
ATOM 703 C CA . ILE A 1 89 ? -6.003 -4.733 -2.383 1.00 95.62 89 ILE A CA 1
ATOM 704 C C . ILE A 1 89 ? -4.618 -5.105 -1.858 1.00 95.62 89 ILE A C 1
ATOM 706 O O . ILE A 1 89 ? -4.303 -4.877 -0.691 1.00 95.62 89 ILE A O 1
ATOM 710 N N . ASP A 1 90 ? -3.787 -5.675 -2.723 1.00 95.44 90 ASP A N 1
ATOM 711 C CA . ASP A 1 90 ? -2.369 -5.925 -2.462 1.00 95.44 90 ASP A CA 1
ATOM 712 C C . ASP A 1 90 ? -1.557 -4.805 -3.111 1.00 95.44 90 ASP A C 1
ATOM 714 O O . ASP A 1 90 ? -1.770 -4.481 -4.279 1.00 95.44 90 ASP A O 1
ATOM 718 N N . GLY A 1 91 ? -0.658 -4.183 -2.357 1.00 94.94 91 GLY A N 1
ATOM 719 C CA . GLY A 1 91 ? 0.088 -3.037 -2.856 1.00 94.94 91 GLY A CA 1
ATOM 720 C C . GLY A 1 91 ? 1.305 -2.692 -2.016 1.00 94.94 91 GLY A C 1
ATOM 721 O O . GLY A 1 91 ? 1.586 -3.298 -0.981 1.00 94.94 91 GLY A O 1
ATOM 722 N N . GLU A 1 92 ? 2.034 -1.681 -2.477 1.00 96.00 92 GLU A N 1
ATOM 723 C CA . GLU A 1 92 ? 3.233 -1.182 -1.817 1.00 96.00 92 GLU A CA 1
ATOM 724 C C . GLU A 1 92 ? 2.967 0.217 -1.253 1.00 96.00 92 GLU A C 1
ATOM 726 O O . GLU A 1 92 ? 2.649 1.145 -1.996 1.00 96.00 92 GLU A O 1
ATOM 731 N N . ALA A 1 93 ? 3.128 0.395 0.059 1.00 95.62 93 ALA A N 1
ATOM 732 C CA . ALA A 1 93 ? 3.172 1.722 0.661 1.00 95.62 93 ALA A CA 1
ATOM 733 C C . ALA A 1 93 ? 4.587 2.291 0.530 1.00 95.62 93 ALA A C 1
ATOM 735 O O . ALA A 1 93 ? 5.549 1.667 0.983 1.00 95.62 93 ALA A O 1
ATOM 736 N N . PHE A 1 94 ? 4.722 3.487 -0.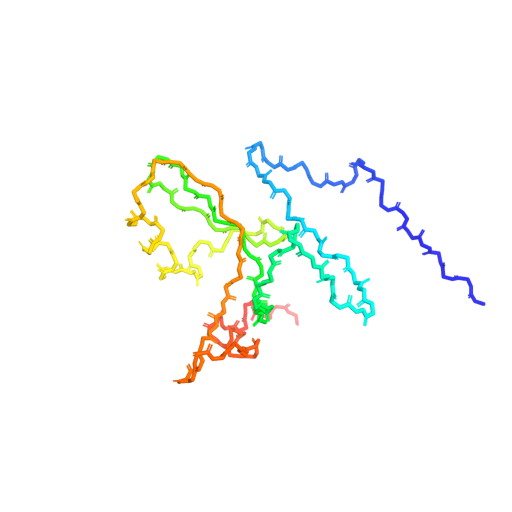040 1.00 94.56 94 PHE A N 1
ATOM 737 C CA . PHE A 1 94 ? 6.001 4.181 -0.175 1.00 94.56 94 PHE A CA 1
ATOM 738 C C . PHE A 1 94 ? 5.838 5.699 -0.049 1.00 94.56 94 PHE A C 1
ATOM 740 O O . PHE A 1 94 ? 4.733 6.235 -0.086 1.00 94.56 94 PHE A O 1
ATOM 747 N N . VAL A 1 95 ? 6.966 6.388 0.122 1.00 92.12 95 VAL A N 1
ATOM 748 C CA . VAL A 1 95 ? 7.040 7.852 0.062 1.00 92.12 95 VAL A CA 1
ATOM 749 C C . VAL A 1 95 ? 7.666 8.224 -1.272 1.00 92.12 95 VAL A C 1
ATOM 751 O O . VAL A 1 95 ? 8.801 7.821 -1.545 1.00 92.12 95 VAL A O 1
ATOM 754 N N . ALA A 1 96 ? 6.917 8.963 -2.084 1.00 90.56 96 ALA A N 1
ATOM 755 C CA . ALA A 1 96 ? 7.396 9.531 -3.334 1.00 90.56 96 ALA A CA 1
ATOM 756 C C . ALA A 1 96 ? 8.255 10.776 -3.065 1.00 90.56 96 ALA A C 1
ATOM 758 O O . ALA A 1 96 ? 7.925 11.584 -2.193 1.00 90.56 96 ALA A O 1
ATOM 759 N N . ASP A 1 97 ? 9.351 10.935 -3.805 1.00 89.12 97 ASP A N 1
ATOM 760 C CA . ASP A 1 97 ? 10.053 12.217 -3.899 1.00 89.12 97 ASP A CA 1
ATOM 761 C C . ASP A 1 97 ? 9.358 13.175 -4.888 1.00 89.12 97 ASP A C 1
ATOM 763 O O . ASP A 1 97 ? 8.327 12.853 -5.478 1.00 89.12 97 ASP A O 1
ATOM 767 N N . GLU A 1 98 ? 9.931 14.363 -5.094 1.00 92.25 98 GLU A N 1
ATOM 768 C CA . GLU A 1 98 ? 9.403 15.383 -6.018 1.00 92.25 98 GLU A CA 1
ATOM 769 C C . GLU A 1 98 ? 9.292 14.904 -7.476 1.00 92.25 98 GLU A C 1
ATOM 771 O O . GLU A 1 98 ? 8.570 15.500 -8.273 1.00 92.25 98 GLU A O 1
ATOM 776 N N . LYS A 1 99 ? 10.000 13.828 -7.840 1.00 91.69 99 LYS A N 1
ATOM 777 C CA . LYS A 1 99 ? 9.970 13.207 -9.169 1.00 91.69 99 LYS A CA 1
ATOM 778 C C . LYS A 1 99 ? 9.077 11.964 -9.214 1.00 91.69 99 LYS A C 1
ATOM 780 O O . LYS A 1 99 ? 9.017 11.309 -10.251 1.00 91.69 99 LYS A O 1
ATOM 785 N N . GLY A 1 100 ? 8.405 11.624 -8.115 1.00 87.38 100 GLY A N 1
ATOM 786 C CA . GLY A 1 100 ? 7.560 10.439 -8.008 1.00 87.38 100 GLY A CA 1
ATOM 787 C C . GLY A 1 100 ? 8.317 9.137 -7.727 1.00 87.38 100 GLY A C 1
ATOM 788 O O . GLY A 1 100 ? 7.716 8.069 -7.805 1.00 87.38 100 GLY A O 1
ATOM 789 N N . LEU A 1 101 ? 9.618 9.179 -7.416 1.00 88.56 101 LEU A N 1
ATOM 790 C CA . LEU A 1 101 ? 10.414 7.969 -7.185 1.00 88.56 101 LEU A CA 1
ATOM 791 C C . LEU A 1 101 ? 10.285 7.479 -5.739 1.00 88.56 101 LEU A C 1
ATOM 793 O O . LEU A 1 101 ? 10.292 8.268 -4.792 1.00 88.56 101 LEU A O 1
ATOM 797 N N . SER A 1 102 ? 10.205 6.157 -5.566 1.00 89.19 102 SER A N 1
ATOM 798 C CA . SER A 1 102 ? 10.162 5.527 -4.246 1.00 89.19 102 SER A CA 1
ATOM 799 C C . SER A 1 102 ? 11.558 5.390 -3.648 1.00 89.19 102 SER A C 1
ATOM 801 O O . SER A 1 102 ? 12.444 4.803 -4.268 1.00 89.19 102 SER A O 1
ATOM 803 N N . HIS A 1 103 ? 11.725 5.834 -2.401 1.00 87.12 103 HIS A N 1
ATOM 804 C CA . HIS A 1 103 ? 12.944 5.599 -1.625 1.00 87.12 103 HIS A CA 1
ATOM 805 C C . HIS A 1 103 ? 12.605 4.923 -0.300 1.00 87.12 103 HIS A C 1
ATOM 807 O O . HIS A 1 103 ? 12.001 5.538 0.582 1.00 87.12 103 HIS A O 1
ATOM 813 N N . PHE A 1 104 ? 13.072 3.688 -0.106 1.00 87.94 104 PHE A N 1
ATOM 814 C CA . PHE A 1 104 ? 12.782 2.915 1.109 1.00 87.94 104 PHE A CA 1
ATOM 815 C C . PHE A 1 104 ? 13.173 3.655 2.403 1.00 87.94 104 PHE A C 1
ATOM 817 O O . PHE A 1 104 ? 12.428 3.670 3.383 1.00 87.94 104 PHE A O 1
ATOM 824 N N . SER A 1 105 ? 14.318 4.350 2.396 1.00 87.69 105 SER A N 1
ATOM 825 C CA . SER A 1 105 ? 14.781 5.116 3.562 1.00 87.69 105 SER A CA 1
ATOM 826 C C . SER A 1 105 ? 13.839 6.267 3.941 1.00 87.69 105 SER A C 1
ATOM 828 O O . SER A 1 105 ? 13.719 6.602 5.121 1.00 87.69 105 SER A O 1
ATOM 830 N N . SER A 1 106 ? 13.152 6.867 2.963 1.00 88.19 106 SER A N 1
ATOM 831 C CA . SER A 1 106 ? 12.182 7.941 3.194 1.00 88.19 106 SER A CA 1
ATOM 832 C C . SER A 1 106 ? 10.954 7.419 3.928 1.00 88.19 106 SER A C 1
ATOM 834 O O . SER A 1 106 ? 10.519 8.040 4.896 1.00 88.19 106 SER A O 1
ATOM 836 N N . LEU A 1 107 ? 10.468 6.234 3.556 1.00 88.81 107 LEU A N 1
ATOM 837 C CA . LEU A 1 107 ? 9.367 5.570 4.252 1.00 88.81 107 LEU A CA 1
ATOM 838 C C . LEU A 1 107 ? 9.728 5.229 5.704 1.00 88.81 107 LEU A C 1
ATOM 840 O O . LEU A 1 107 ? 8.946 5.494 6.615 1.00 88.81 107 LEU A O 1
ATOM 844 N N . GLN A 1 108 ? 10.934 4.704 5.946 1.00 88.94 108 GLN A N 1
ATOM 845 C CA . GLN A 1 108 ? 11.404 4.421 7.307 1.00 88.94 108 GLN A CA 1
ATOM 846 C C . GLN A 1 108 ? 11.468 5.678 8.186 1.00 88.94 108 GLN A C 1
ATOM 848 O O . GLN A 1 108 ? 11.162 5.609 9.376 1.00 88.94 108 GLN A O 1
ATOM 853 N N . ARG A 1 109 ? 11.858 6.828 7.619 1.00 89.25 109 ARG A N 1
ATOM 854 C CA . ARG A 1 109 ? 11.852 8.110 8.341 1.00 89.25 109 ARG A CA 1
ATOM 855 C C . ARG A 1 109 ? 10.430 8.590 8.625 1.00 89.25 109 ARG A C 1
ATOM 857 O O . ARG A 1 109 ? 10.160 8.977 9.756 1.00 89.25 109 ARG A O 1
ATOM 864 N N . ALA A 1 110 ? 9.537 8.524 7.638 1.00 86.06 110 ALA A N 1
ATOM 865 C CA . ALA A 1 110 ? 8.151 8.978 7.763 1.00 86.06 110 ALA A CA 1
ATOM 866 C C . ALA A 1 110 ? 7.358 8.185 8.814 1.00 86.06 110 ALA A C 1
ATOM 868 O O . ALA A 1 110 ? 6.601 8.760 9.589 1.00 86.06 110 ALA A O 1
ATOM 869 N N . LEU A 1 111 ? 7.580 6.872 8.891 1.00 85.25 111 LEU A N 1
ATOM 870 C CA . LEU A 1 111 ? 6.934 6.006 9.883 1.00 85.25 111 LEU A CA 1
ATOM 871 C C . LEU A 1 111 ? 7.586 6.083 11.277 1.00 85.25 111 LEU A C 1
ATOM 873 O O . LEU A 1 111 ? 7.051 5.529 12.244 1.00 85.25 111 LEU A O 1
ATOM 877 N N . GLY A 1 112 ? 8.724 6.778 11.380 1.00 75.06 112 GLY A N 1
ATOM 878 C CA . GLY A 1 112 ? 9.593 6.802 12.549 1.00 75.06 112 GLY A CA 1
ATOM 879 C C . GLY A 1 112 ? 10.281 5.454 12.794 1.00 75.06 112 GLY A C 1
ATOM 880 O O . GLY A 1 112 ? 9.865 4.402 12.306 1.00 75.06 112 GLY A O 1
ATOM 881 N N . ARG A 1 113 ? 11.337 5.446 13.619 1.00 57.22 113 ARG A N 1
ATOM 882 C CA . ARG A 1 113 ? 11.814 4.196 14.236 1.00 57.22 113 ARG A CA 1
ATOM 883 C C . ARG A 1 113 ? 10.704 3.666 15.148 1.00 57.22 113 ARG A C 1
ATOM 885 O O . ARG A 1 113 ? 10.617 4.057 16.308 1.00 57.22 113 ARG A O 1
ATOM 892 N N . GLY A 1 114 ? 9.834 2.806 14.633 1.00 44.91 114 GLY A N 1
ATOM 893 C CA . GLY A 1 114 ? 8.845 2.112 15.446 1.00 44.91 114 GLY A CA 1
ATOM 894 C C . GLY A 1 114 ? 9.531 1.241 16.503 1.00 44.91 114 GLY A C 1
ATOM 895 O O . GLY A 1 114 ? 10.116 0.219 16.164 1.00 44.91 114 GLY A O 1
ATOM 896 N N . GLY A 1 115 ? 9.438 1.644 17.774 1.00 40.25 115 GLY A N 1
ATOM 897 C CA . GLY A 1 115 ? 9.575 0.754 18.931 1.00 40.25 115 GLY A CA 1
ATOM 898 C C . GLY A 1 115 ? 10.963 0.644 19.566 1.00 40.25 115 GLY A C 1
ATOM 899 O O . GLY A 1 115 ? 11.651 -0.360 19.407 1.00 40.25 115 GLY A O 1
ATOM 900 N N . ARG A 1 116 ? 11.335 1.614 20.407 1.00 33.19 116 ARG A N 1
ATOM 901 C CA . ARG A 1 116 ? 12.180 1.320 21.574 1.00 33.19 116 ARG A CA 1
ATOM 902 C C . ARG A 1 116 ? 11.842 2.267 22.726 1.00 33.19 116 ARG A C 1
ATOM 904 O O . ARG A 1 116 ? 12.416 3.343 22.842 1.00 33.19 116 ARG A O 1
ATOM 911 N N . ARG A 1 117 ? 10.923 1.835 23.596 1.00 38.94 117 ARG A N 1
ATOM 912 C CA . ARG A 1 117 ? 11.094 2.077 25.031 1.00 38.94 117 ARG A CA 1
ATOM 913 C C . ARG A 1 117 ? 12.204 1.107 25.437 1.00 38.94 117 ARG A C 1
ATOM 915 O O . ARG A 1 117 ? 12.018 -0.103 25.355 1.00 38.94 117 ARG A O 1
ATOM 922 N N . GLN A 1 118 ? 13.406 1.641 25.631 1.00 34.78 118 GLN A N 1
ATOM 923 C CA . GLN A 1 118 ? 14.527 0.876 26.161 1.00 34.78 118 GLN A CA 1
ATOM 924 C C . GLN A 1 118 ? 14.278 0.739 27.655 1.00 34.78 118 GLN A C 1
ATOM 926 O O . GLN A 1 118 ? 14.482 1.698 28.388 1.00 34.78 118 GLN A O 1
ATOM 931 N N . ASP A 1 119 ? 13.796 -0.428 28.060 1.00 35.28 119 ASP A N 1
ATOM 932 C CA . ASP A 1 119 ? 14.027 -0.921 29.406 1.00 35.28 119 ASP A CA 1
ATOM 933 C C . ASP A 1 119 ? 15.092 -2.028 29.273 1.00 35.28 119 ASP A C 1
ATOM 935 O O . ASP A 1 119 ? 14.956 -2.917 28.422 1.00 35.28 119 ASP A O 1
ATOM 939 N N . ILE A 1 120 ? 16.121 -1.922 30.125 1.00 36.06 120 ILE A N 1
ATOM 940 C CA . ILE A 1 120 ? 17.431 -2.615 30.183 1.00 36.06 120 ILE A CA 1
ATOM 941 C C . ILE A 1 120 ? 18.540 -1.940 29.368 1.00 36.06 120 ILE A C 1
ATOM 943 O O . ILE A 1 120 ? 18.546 -2.037 28.118 1.00 36.06 120 ILE A O 1
#

Secondary structure (DSSP, 8-state):
---------GGGS----TT--PPPPPPP-SS---STT--------SEEEEEEEETTEEEEEETT--B-GGG-HHHHHHHHTSS-SEEEEEEEE--B-TTS-B-HHHHHHHT---------

pLDDT: mean 81.86, std 20.78, range [30.31, 97.19]